Protein AF-G9KZ06-F1 (afdb_monomer_lite)

Sequence (143 aa):
NKKSHEQLSALKGSFCRNQFPGQSEVEHLTKVTGLSTREVRKWFSDRRYHCRNLKGSRAVLPGDPGAIVIDPGPPGPGAPFSPSVAKAPEGPCVPPAATLAAPPSARRQAWHQTPDFTPTKYKERAPEQLRALESSFAQNPLP

Radius of gyration: 28.84 Å; chains: 1; bounding box: 55×60×63 Å

InterPro domains:
  IPR001356 Homeodomain [PF00046] (4-52)
  IPR001356 Homeodomain [PS50071] (1-54)
  IPR001356 Homeodomain [SM00389] (1-58)
  IPR001356 Homeodomain [cd00086] (2-55)
  IPR009057 Homedomain-like superfamily [SSF46689] (2-55)

pLDDT: mean 70.14, std 22.86, range [29.0, 98.0]

Structure (mmCIF, N/CA/C/O backbone):
data_AF-G9KZ06-F1
#
_entry.id   AF-G9KZ06-F1
#
loop_
_atom_site.group_PDB
_atom_site.id
_atom_site.type_symbol
_atom_site.label_atom_id
_atom_site.label_alt_id
_atom_site.label_comp_id
_atom_site.label_asym_id
_atom_site.label_entity_id
_atom_site.label_seq_id
_atom_site.pdbx_PDB_ins_code
_atom_site.Cartn_x
_atom_site.Cartn_y
_atom_site.Cartn_z
_atom_site.occupancy
_atom_site.B_iso_or_equiv
_atom_site.auth_seq_id
_atom_site.auth_comp_id
_atom_site.auth_asym_id
_atom_site.auth_atom_id
_atom_site.pdbx_PDB_model_num
ATOM 1 N N . ASN A 1 1 ? 5.635 -16.502 10.473 1.00 54.91 1 ASN A N 1
ATOM 2 C CA . ASN A 1 1 ? 4.534 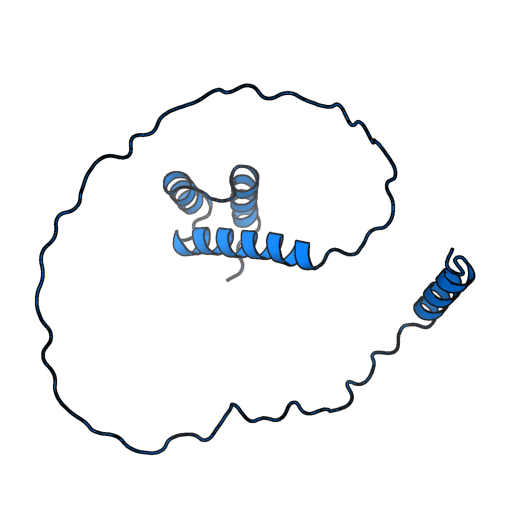-15.518 10.371 1.00 54.91 1 ASN A CA 1
ATOM 3 C C . ASN A 1 1 ? 3.738 -15.727 9.092 1.00 54.91 1 ASN A C 1
ATOM 5 O O . ASN A 1 1 ? 4.118 -15.211 8.047 1.00 54.91 1 ASN A O 1
ATOM 9 N N . LYS A 1 2 ? 2.665 -16.522 9.157 1.00 79.75 2 LYS A N 1
ATOM 10 C CA . LYS A 1 2 ? 1.689 -16.681 8.069 1.00 79.75 2 LYS A CA 1
ATOM 11 C C . LYS A 1 2 ? 0.444 -15.889 8.485 1.00 79.75 2 LYS A C 1
ATOM 13 O O . LYS A 1 2 ? -0.077 -16.151 9.559 1.00 79.75 2 LYS A O 1
ATOM 18 N N . LYS A 1 3 ? 0.031 -14.893 7.698 1.00 87.81 3 LYS A N 1
ATOM 19 C CA . LYS A 1 3 ? -1.218 -14.149 7.949 1.00 87.81 3 LYS A CA 1
ATOM 20 C C . LYS A 1 3 ? -2.413 -15.019 7.536 1.00 87.81 3 LYS A C 1
ATOM 22 O O . LYS A 1 3 ? -2.300 -15.731 6.537 1.00 87.81 3 LYS A O 1
ATOM 27 N N . SER A 1 4 ? -3.524 -14.949 8.270 1.00 93.50 4 SER A N 1
ATOM 28 C CA . SER A 1 4 ? -4.777 -15.633 7.917 1.00 93.50 4 SER A CA 1
ATOM 29 C C . SER A 1 4 ? -5.365 -15.079 6.611 1.00 93.50 4 SER A C 1
ATOM 31 O O . SER A 1 4 ? -5.077 -13.946 6.210 1.00 93.50 4 SER A O 1
ATOM 33 N N . HIS A 1 5 ? -6.207 -15.872 5.947 1.00 92.81 5 HIS A N 1
ATOM 34 C CA . HIS A 1 5 ? -6.898 -15.468 4.725 1.00 92.81 5 HIS A CA 1
ATOM 35 C C . HIS A 1 5 ? -7.755 -14.211 4.937 1.00 92.81 5 HIS A C 1
ATOM 37 O O . HIS A 1 5 ? -7.707 -13.289 4.126 1.00 92.81 5 HIS A O 1
ATOM 43 N N . GLU A 1 6 ? -8.464 -14.131 6.062 1.00 93.88 6 GLU A N 1
ATOM 44 C CA . GLU A 1 6 ? -9.327 -12.994 6.405 1.00 93.88 6 GLU A CA 1
ATOM 45 C C . GLU A 1 6 ? -8.522 -11.699 6.573 1.00 93.88 6 GLU A C 1
ATOM 47 O O . GLU A 1 6 ? -8.855 -10.667 5.988 1.00 93.88 6 GLU A O 1
ATOM 52 N N . GLN A 1 7 ? -7.382 -11.778 7.267 1.00 95.81 7 GLN A N 1
ATOM 53 C CA . GLN A 1 7 ? -6.453 -10.654 7.421 1.00 95.81 7 GLN A CA 1
ATOM 54 C C . GLN A 1 7 ? -5.935 -10.173 6.059 1.00 95.81 7 GLN A C 1
ATOM 56 O O . GLN A 1 7 ? -5.861 -8.973 5.795 1.00 95.81 7 GLN A O 1
ATOM 61 N N . LEU A 1 8 ? -5.582 -11.109 5.171 1.00 96.38 8 LEU A N 1
ATOM 62 C CA . LEU A 1 8 ? -5.137 -10.782 3.818 1.00 96.38 8 LEU A CA 1
ATOM 63 C C . LEU A 1 8 ? -6.254 -10.165 2.977 1.00 96.38 8 LEU A C 1
ATOM 65 O O . LEU A 1 8 ? -5.962 -9.285 2.169 1.00 96.38 8 LEU A O 1
ATOM 69 N N . SER A 1 9 ? -7.501 -10.603 3.152 1.00 96.94 9 SER A N 1
ATOM 70 C CA . SER A 1 9 ? -8.658 -10.044 2.452 1.00 96.94 9 SER A CA 1
ATOM 71 C C . SER A 1 9 ? -8.861 -8.571 2.810 1.00 96.94 9 SER A C 1
ATOM 73 O O . SER A 1 9 ? -8.870 -7.725 1.914 1.00 96.94 9 SER A O 1
ATOM 75 N N . ALA A 1 10 ? -8.878 -8.239 4.106 1.00 96.69 10 ALA A N 1
ATOM 76 C CA . ALA A 1 10 ? -8.997 -6.856 4.578 1.00 96.69 10 ALA A CA 1
ATOM 77 C C . ALA A 1 10 ? -7.856 -5.960 4.054 1.00 96.69 10 ALA A C 1
ATOM 79 O O . AL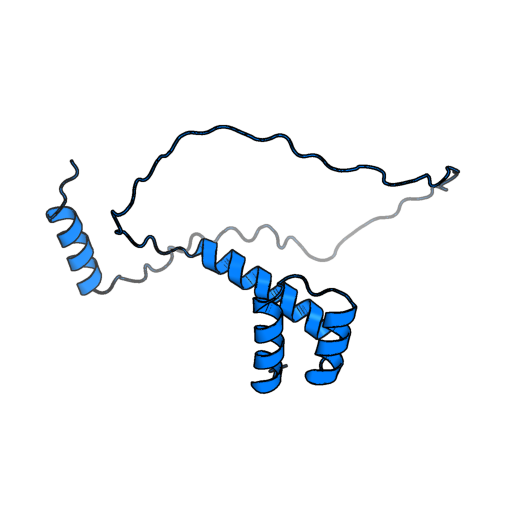A A 1 10 ? -8.097 -4.881 3.504 1.00 96.69 10 ALA A O 1
ATOM 80 N N . LEU A 1 11 ? -6.607 -6.437 4.137 1.00 97.38 11 LEU A N 1
ATOM 81 C CA . LEU A 1 11 ? -5.437 -5.717 3.619 1.00 97.38 11 LEU A CA 1
ATOM 82 C C . LEU A 1 11 ? -5.504 -5.515 2.096 1.00 97.38 11 LEU A C 1
ATOM 84 O O . LEU A 1 11 ? -5.210 -4.428 1.599 1.00 97.38 11 LEU A O 1
ATOM 88 N N . LYS A 1 12 ? -5.910 -6.545 1.339 1.00 96.69 12 LYS A N 1
ATOM 89 C CA . LYS A 1 12 ? -6.096 -6.466 -0.120 1.00 96.69 12 LYS A CA 1
ATOM 90 C C . LYS A 1 12 ? -7.194 -5.477 -0.498 1.00 96.69 12 LYS A C 1
ATOM 92 O O . LYS A 1 12 ? -6.975 -4.694 -1.416 1.00 96.69 12 LYS A O 1
ATOM 97 N N . GLY A 1 13 ? -8.327 -5.498 0.201 1.00 96.94 13 GLY A N 1
ATOM 98 C CA . GLY A 1 13 ? -9.435 -4.573 -0.032 1.00 96.94 13 GLY A CA 1
ATOM 99 C C . GLY A 1 13 ? -9.005 -3.119 0.156 1.00 96.94 13 GLY A C 1
ATOM 100 O O . GLY A 1 13 ? -9.225 -2.292 -0.727 1.00 96.94 13 GLY A O 1
ATOM 101 N N . SER A 1 14 ? -8.299 -2.823 1.250 1.00 97.19 14 SER A N 1
ATOM 102 C CA . SER A 1 14 ? -7.733 -1.489 1.479 1.00 97.19 14 SER A CA 1
ATOM 103 C C . SER A 1 14 ? -6.716 -1.096 0.400 1.00 97.19 14 SER A C 1
ATOM 105 O O . SER A 1 14 ? -6.824 -0.013 -0.169 1.00 97.19 14 SER A O 1
ATOM 107 N N . PHE A 1 15 ? -5.806 -2.003 0.024 1.00 96.81 15 PHE A N 1
ATOM 108 C CA . PHE A 1 15 ? -4.793 -1.752 -1.008 1.00 96.81 15 PHE A CA 1
ATOM 109 C C . PHE A 1 15 ? -5.378 -1.380 -2.376 1.00 96.81 15 PHE A C 1
ATOM 111 O O . PHE A 1 15 ? -4.825 -0.521 -3.061 1.00 96.81 15 PHE A O 1
ATOM 118 N N . CYS A 1 16 ? -6.481 -2.017 -2.781 1.00 94.94 16 CYS A N 1
ATOM 119 C CA . CYS A 1 16 ? -7.160 -1.693 -4.037 1.00 94.94 16 CYS A CA 1
ATOM 120 C C . CYS A 1 16 ? -7.765 -0.283 -4.024 1.00 94.94 16 CYS A C 1
ATOM 122 O O . CYS A 1 16 ? -7.803 0.359 -5.068 1.00 94.94 16 CYS A O 1
ATOM 124 N N . ARG A 1 17 ? -8.212 0.199 -2.856 1.00 95.38 17 ARG A N 1
ATOM 125 C CA . ARG A 1 17 ? -8.725 1.568 -2.690 1.00 95.38 17 ARG A CA 1
ATOM 126 C C . ARG A 1 17 ? -7.590 2.584 -2.649 1.00 95.38 17 ARG A C 1
ATOM 128 O O . 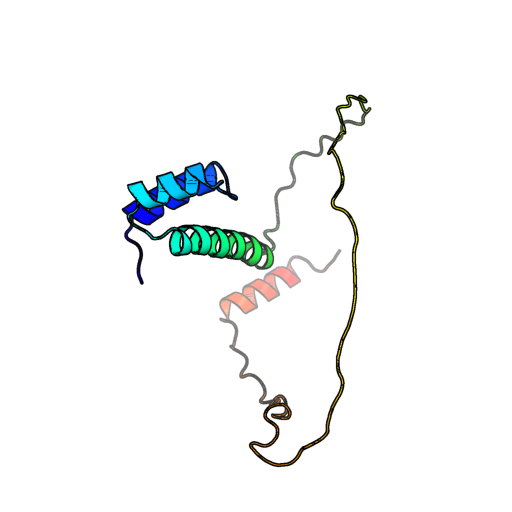ARG A 1 17 ? -7.665 3.617 -3.302 1.00 95.38 17 ARG A O 1
ATOM 135 N N . ASN A 1 18 ? -6.545 2.296 -1.874 1.00 94.31 18 ASN A N 1
ATOM 136 C CA . ASN A 1 18 ? -5.400 3.179 -1.720 1.00 94.31 18 ASN A CA 1
ATOM 137 C C . ASN A 1 18 ? -4.127 2.398 -1.347 1.00 94.31 18 ASN A C 1
ATOM 139 O O . ASN A 1 18 ? -4.059 1.723 -0.319 1.00 94.31 18 ASN A O 1
ATOM 143 N N . GLN A 1 19 ? -3.076 2.530 -2.159 1.00 96.31 19 GLN A N 1
ATOM 144 C CA . GLN A 1 19 ? -1.812 1.800 -1.961 1.00 96.31 19 GLN A CA 1
ATOM 145 C C . GLN A 1 19 ? -0.908 2.419 -0.882 1.00 96.31 19 GLN A C 1
ATOM 147 O O . GLN A 1 19 ? 0.066 1.792 -0.457 1.00 96.31 19 GLN A O 1
ATOM 152 N N . PHE A 1 20 ? -1.213 3.646 -0.454 1.00 96.25 20 PHE A N 1
ATOM 153 C CA . PHE A 1 20 ? -0.467 4.408 0.547 1.00 96.25 20 PHE A CA 1
ATOM 154 C C . PHE A 1 20 ? -1.406 4.785 1.702 1.00 96.25 20 PHE A C 1
ATOM 156 O O . PHE A 1 20 ? -1.839 5.935 1.788 1.00 96.25 20 PHE A O 1
ATOM 163 N N . PRO A 1 21 ? -1.785 3.824 2.564 1.00 95.81 21 PRO A N 1
ATOM 164 C CA . PRO A 1 21 ? -2.739 4.076 3.637 1.00 95.81 21 PRO A CA 1
ATOM 165 C C . PRO A 1 21 ? -2.191 5.135 4.602 1.00 95.81 21 PRO A C 1
ATOM 167 O O . PRO A 1 21 ? -1.040 5.058 5.040 1.00 95.81 21 PRO A O 1
ATOM 170 N N . GLY A 1 22 ? -3.026 6.123 4.929 1.00 96.75 22 GLY A N 1
ATOM 171 C CA . GLY A 1 22 ? -2.728 7.120 5.956 1.00 96.75 22 GLY A CA 1
ATOM 172 C C . GLY A 1 22 ? -2.794 6.533 7.369 1.00 96.75 22 GLY A C 1
ATOM 173 O O . GLY A 1 22 ? -3.134 5.366 7.561 1.00 96.75 22 GLY A O 1
ATOM 174 N N . GLN A 1 23 ? -2.493 7.351 8.378 1.00 97.06 23 GLN A N 1
ATOM 175 C CA . GLN A 1 23 ? -2.441 6.911 9.776 1.00 97.06 23 GLN A CA 1
ATOM 176 C C . GLN A 1 23 ? -3.776 6.323 10.272 1.00 97.06 23 GLN A C 1
ATOM 178 O O . GLN A 1 23 ? -3.781 5.243 10.857 1.00 97.06 23 GLN A O 1
ATOM 183 N N . SER A 1 24 ? -4.898 6.976 9.959 1.00 97.31 24 SER A N 1
ATOM 184 C CA . SER A 1 24 ? -6.245 6.521 10.327 1.00 97.31 24 SER A CA 1
ATOM 185 C C . SER A 1 24 ? -6.598 5.154 9.731 1.00 97.31 24 SER A C 1
ATOM 187 O O . SER A 1 24 ? -7.111 4.283 10.432 1.00 97.31 24 SER A O 1
ATOM 189 N N . GLU A 1 25 ? -6.275 4.929 8.456 1.00 97.81 25 GLU A N 1
ATOM 190 C CA . GLU A 1 25 ? -6.524 3.646 7.789 1.00 97.81 25 GLU A CA 1
ATOM 191 C C . GLU A 1 25 ? -5.621 2.544 8.356 1.00 97.81 25 GLU A C 1
ATOM 193 O O . GLU A 1 25 ? -6.071 1.420 8.565 1.00 97.81 25 GLU A O 1
ATOM 198 N N . VAL A 1 26 ? -4.357 2.850 8.667 1.00 97.75 26 VAL A N 1
ATOM 199 C CA . VAL A 1 26 ? -3.454 1.887 9.318 1.00 97.75 26 VAL A CA 1
ATOM 200 C C . VAL A 1 26 ? -3.978 1.493 10.701 1.00 97.75 26 VAL A C 1
ATOM 202 O O . VAL A 1 26 ? -3.948 0.312 11.051 1.00 97.75 26 VAL A O 1
ATOM 205 N N . GLU A 1 27 ? -4.484 2.442 11.486 1.00 97.88 27 GLU A N 1
ATOM 206 C CA . GLU A 1 27 ? -5.106 2.156 12.782 1.00 97.88 27 GLU A CA 1
ATOM 207 C C . GLU A 1 27 ? -6.3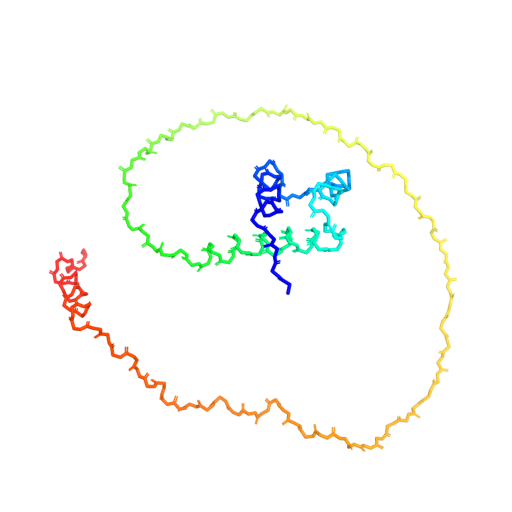74 1.312 12.639 1.00 97.88 27 GLU A C 1
ATOM 209 O O . GLU A 1 27 ? -6.556 0.347 13.385 1.00 97.88 27 GLU A O 1
ATOM 214 N N . HIS A 1 28 ? -7.226 1.620 11.659 1.00 98.00 28 HIS A N 1
ATOM 215 C CA . HIS A 1 28 ? -8.403 0.809 11.362 1.00 98.00 28 HIS A CA 1
ATOM 216 C C . HIS A 1 28 ? -8.009 -0.626 10.981 1.00 98.00 28 HIS A C 1
ATOM 218 O O . HIS A 1 28 ? -8.516 -1.584 11.564 1.00 98.00 28 HIS A O 1
ATOM 224 N N . LEU A 1 29 ? -7.035 -0.785 10.080 1.00 97.69 29 LEU A N 1
ATOM 225 C CA . LEU A 1 29 ? -6.515 -2.085 9.657 1.00 97.69 29 LEU A CA 1
ATOM 226 C C . LEU A 1 29 ? -5.903 -2.882 10.811 1.00 97.69 29 LEU A C 1
ATOM 228 O O . LEU A 1 29 ? -6.095 -4.093 10.887 1.00 97.69 29 LEU A O 1
ATOM 232 N N . THR A 1 30 ? -5.201 -2.216 11.725 1.00 97.81 30 THR A N 1
ATOM 233 C CA . THR A 1 30 ? -4.644 -2.830 12.941 1.00 97.81 30 THR A CA 1
ATOM 234 C C . THR A 1 30 ? -5.767 -3.415 13.805 1.00 97.81 30 THR A C 1
ATOM 236 O O . THR A 1 30 ? -5.672 -4.560 14.240 1.00 97.81 30 THR A O 1
ATOM 239 N N . LYS A 1 31 ? -6.876 -2.679 13.977 1.00 97.44 31 LYS A N 1
ATOM 240 C CA . LYS A 1 31 ? -8.055 -3.132 14.737 1.00 97.44 31 LYS A CA 1
ATOM 241 C C . LYS A 1 31 ? -8.768 -4.315 14.076 1.00 97.44 31 LYS A C 1
ATOM 243 O O . LYS A 1 31 ? -9.060 -5.288 14.758 1.00 97.44 31 LYS A O 1
ATOM 248 N N . VAL A 1 32 ? -9.027 -4.260 12.765 1.00 97.00 32 VAL A N 1
ATOM 249 C CA . VAL A 1 32 ? -9.788 -5.323 12.068 1.00 97.00 32 VAL A CA 1
ATOM 250 C C . VAL A 1 32 ? -8.959 -6.574 11.778 1.00 97.00 32 VAL A C 1
ATOM 252 O O . VAL A 1 32 ? -9.507 -7.667 11.717 1.00 97.00 32 VAL A O 1
ATOM 255 N N . THR A 1 33 ? -7.641 -6.441 11.589 1.00 96.38 33 THR A N 1
ATOM 256 C CA . THR A 1 33 ? -6.769 -7.592 11.299 1.00 96.38 33 THR A CA 1
ATOM 257 C C . THR A 1 33 ? -6.072 -8.153 12.534 1.00 96.38 33 THR A C 1
ATOM 259 O O . THR A 1 33 ? -5.555 -9.265 12.465 1.00 96.38 33 THR A O 1
ATOM 262 N N . GLY A 1 34 ? -6.006 -7.410 13.643 1.00 96.75 34 GLY A N 1
ATOM 263 C CA . GLY A 1 34 ? -5.233 -7.789 14.832 1.00 96.75 34 GLY A CA 1
ATOM 264 C C . GLY A 1 34 ? -3.713 -7.779 14.620 1.00 96.75 34 GLY A C 1
ATOM 265 O O . GLY A 1 34 ? -2.971 -8.322 15.434 1.00 96.75 34 GLY A O 1
ATOM 266 N N . LEU A 1 35 ? -3.233 -7.205 13.513 1.00 96.62 35 LEU A N 1
ATOM 267 C CA . LEU A 1 35 ? -1.809 -7.068 13.213 1.00 96.62 35 LEU A CA 1
ATOM 268 C C . LEU A 1 35 ? -1.257 -5.789 13.825 1.00 96.62 35 LEU A C 1
ATOM 270 O O . LEU A 1 35 ? -1.957 -4.786 13.896 1.00 96.62 35 LEU A O 1
ATOM 274 N N . SER A 1 36 ? 0.029 -5.777 14.172 1.00 97.69 36 SER A N 1
ATOM 275 C CA . SER A 1 36 ? 0.677 -4.541 14.615 1.00 97.69 36 SER A CA 1
ATOM 276 C C . SER A 1 36 ? 0.793 -3.512 13.482 1.00 97.69 36 SER A C 1
ATOM 278 O O . SER A 1 36 ? 0.959 -3.860 12.308 1.00 97.69 36 SER A O 1
ATOM 280 N N . THR A 1 37 ? 0.841 -2.223 13.835 1.00 97.38 37 THR A N 1
ATOM 281 C CA . THR A 1 37 ? 1.094 -1.105 12.902 1.00 97.38 37 THR A CA 1
ATOM 282 C C . THR A 1 37 ? 2.302 -1.367 11.998 1.00 97.38 37 THR A C 1
ATOM 284 O O . THR A 1 37 ? 2.279 -1.078 10.799 1.00 97.38 37 THR A O 1
ATOM 287 N N . ARG A 1 38 ? 3.370 -1.955 12.560 1.00 97.44 38 ARG A N 1
ATOM 288 C CA . ARG A 1 38 ? 4.590 -2.305 11.821 1.00 97.44 38 ARG A CA 1
ATOM 289 C C . ARG A 1 38 ? 4.326 -3.376 10.769 1.00 97.44 38 ARG A C 1
ATOM 291 O O . ARG A 1 38 ? 4.835 -3.269 9.658 1.00 97.44 38 ARG A O 1
ATOM 298 N N . GLU A 1 39 ? 3.538 -4.395 11.092 1.00 97.06 39 GLU A N 1
ATOM 299 C CA . GLU A 1 39 ? 3.202 -5.472 10.159 1.00 97.06 39 GLU A CA 1
ATOM 300 C C . GLU A 1 39 ? 2.279 -5.016 9.037 1.00 97.06 39 GLU A C 1
ATOM 302 O O . GLU A 1 39 ? 2.474 -5.448 7.898 1.00 97.06 39 GLU A O 1
ATOM 307 N N . VAL A 1 40 ? 1.318 -4.139 9.342 1.00 97.38 40 VAL A N 1
ATOM 308 C CA . VAL A 1 40 ? 0.460 -3.506 8.335 1.00 97.38 40 VAL A CA 1
ATOM 309 C C . VAL A 1 40 ? 1.334 -2.690 7.384 1.00 97.38 40 VAL A C 1
ATOM 311 O O . VAL A 1 40 ? 1.381 -2.986 6.191 1.00 97.38 40 VAL A O 1
ATOM 314 N N . ARG A 1 41 ? 2.134 -1.747 7.901 1.00 97.25 41 ARG A N 1
ATOM 315 C CA . ARG A 1 41 ? 3.042 -0.926 7.076 1.00 97.25 41 ARG A CA 1
ATOM 316 C C . ARG A 1 41 ? 4.018 -1.772 6.254 1.00 97.25 41 ARG A C 1
ATOM 318 O O . ARG A 1 41 ? 4.187 -1.518 5.061 1.00 97.25 41 ARG A O 1
ATOM 325 N N . LYS A 1 42 ? 4.614 -2.808 6.857 1.00 97.12 42 LYS A N 1
ATOM 326 C CA . LYS A 1 42 ? 5.484 -3.762 6.154 1.00 97.12 42 LYS A CA 1
ATOM 327 C C . LYS A 1 42 ? 4.744 -4.439 5.003 1.00 97.12 42 LYS A C 1
ATOM 329 O O . LYS A 1 42 ? 5.276 -4.491 3.902 1.00 97.12 42 LYS A O 1
ATOM 334 N N . TRP A 1 43 ? 3.521 -4.917 5.231 1.00 97.19 43 TRP A N 1
ATOM 335 C CA . TRP A 1 43 ? 2.735 -5.589 4.197 1.00 97.19 43 TRP A CA 1
ATOM 336 C C . TRP A 1 43 ? 2.454 -4.672 2.997 1.00 97.19 43 TRP A C 1
ATOM 338 O O . TRP A 1 43 ? 2.616 -5.108 1.859 1.00 97.19 43 TRP A O 1
ATOM 348 N N . PHE A 1 44 ? 2.118 -3.396 3.222 1.00 97.50 44 PHE A N 1
ATOM 349 C CA . PHE A 1 44 ? 1.925 -2.428 2.130 1.00 97.50 44 PHE A CA 1
ATOM 350 C C . PHE A 1 44 ? 3.221 -2.149 1.358 1.00 97.50 44 PHE A C 1
ATOM 352 O O . PHE A 1 44 ? 3.197 -2.006 0.134 1.00 97.50 44 PHE A O 1
ATOM 359 N N . SER A 1 45 ? 4.367 -2.093 2.039 1.00 97.00 45 SER A N 1
ATOM 360 C CA . SER A 1 45 ? 5.675 -1.973 1.381 1.00 97.00 45 SER A CA 1
ATOM 361 C C . SER A 1 45 ? 6.021 -3.211 0.553 1.00 97.00 45 SER A C 1
ATOM 363 O O . SER A 1 45 ? 6.321 -3.076 -0.632 1.00 97.00 45 SER A O 1
ATOM 365 N N . ASP A 1 46 ? 5.882 -4.408 1.126 1.00 95.88 46 ASP A N 1
ATOM 366 C CA . ASP A 1 46 ? 6.114 -5.679 0.429 1.00 95.88 46 ASP A CA 1
ATOM 367 C C . ASP A 1 46 ? 5.199 -5.813 -0.803 1.00 95.88 46 ASP A C 1
ATOM 369 O O . ASP A 1 46 ? 5.618 -6.299 -1.857 1.00 95.88 46 ASP A O 1
ATOM 373 N N . ARG A 1 47 ? 3.943 -5.356 -0.693 1.00 95.19 47 ARG A N 1
ATOM 374 C CA . ARG A 1 47 ? 2.959 -5.430 -1.778 1.00 95.19 47 ARG A CA 1
ATOM 375 C C . ARG A 1 47 ? 3.275 -4.476 -2.932 1.00 95.19 47 ARG A C 1
ATOM 377 O O . ARG A 1 47 ? 3.158 -4.883 -4.089 1.00 95.19 47 ARG A O 1
ATOM 384 N N . ARG A 1 48 ? 3.700 -3.243 -2.634 1.00 95.69 48 ARG A N 1
ATOM 385 C CA . ARG A 1 48 ? 4.178 -2.278 -3.646 1.00 95.69 48 ARG A CA 1
ATOM 386 C C . ARG A 1 48 ? 5.466 -2.754 -4.315 1.00 95.69 48 ARG A C 1
ATOM 388 O O . ARG A 1 48 ? 5.625 -2.584 -5.520 1.00 95.69 48 ARG A O 1
ATOM 395 N N . TYR A 1 49 ? 6.357 -3.388 -3.552 1.00 95.31 49 TYR A N 1
ATOM 396 C CA . TYR A 1 49 ? 7.546 -4.024 -4.110 1.00 95.31 49 TYR A CA 1
ATOM 397 C C . TYR A 1 49 ? 7.150 -5.122 -5.104 1.00 95.31 49 TYR A C 1
ATOM 399 O O . TYR A 1 49 ? 7.513 -5.056 -6.272 1.00 95.31 49 TYR A O 1
ATOM 407 N N . HIS A 1 50 ? 6.281 -6.055 -4.701 1.00 91.75 50 HIS A N 1
ATOM 408 C CA . HIS A 1 50 ? 5.791 -7.105 -5.598 1.00 91.75 50 HIS A CA 1
ATOM 409 C C . HIS A 1 50 ? 5.228 -6.548 -6.912 1.00 91.75 50 HIS A C 1
ATOM 411 O O . HIS A 1 50 ? 5.637 -7.003 -7.977 1.00 91.75 50 HIS A O 1
ATOM 417 N N . CYS A 1 51 ? 4.340 -5.546 -6.879 1.00 85.88 51 CYS A N 1
ATOM 418 C CA . CYS A 1 51 ? 3.750 -5.032 -8.120 1.00 85.88 51 CYS A CA 1
ATOM 419 C C . CYS A 1 51 ? 4.783 -4.365 -9.047 1.00 85.88 51 CYS A C 1
ATOM 421 O O . CYS A 1 51 ? 4.657 -4.460 -10.270 1.00 85.88 51 CYS A O 1
ATOM 423 N N . ARG A 1 52 ? 5.836 -3.750 -8.490 1.00 86.06 52 ARG A N 1
ATOM 424 C CA . ARG A 1 52 ? 6.936 -3.171 -9.270 1.00 86.06 52 ARG A CA 1
ATOM 425 C C . ARG A 1 52 ? 7.821 -4.254 -9.886 1.00 86.06 52 ARG A C 1
ATOM 427 O O . ARG A 1 52 ? 8.166 -4.161 -11.061 1.00 86.06 52 ARG A O 1
ATOM 434 N N . ASN A 1 53 ? 8.136 -5.300 -9.129 1.00 78.88 53 ASN A N 1
ATOM 435 C CA . ASN A 1 53 ? 9.006 -6.391 -9.570 1.00 78.88 53 ASN A CA 1
ATOM 436 C C . ASN A 1 53 ? 8.318 -7.354 -10.552 1.00 78.88 53 ASN A C 1
ATOM 438 O O . ASN A 1 53 ? 8.971 -7.874 -11.455 1.00 78.88 53 ASN A O 1
ATOM 442 N N . LEU A 1 54 ? 6.993 -7.506 -10.471 1.00 68.19 54 LEU A N 1
ATOM 443 C CA . LEU A 1 54 ? 6.195 -8.193 -11.494 1.00 68.19 54 LEU A CA 1
ATOM 444 C C . LEU A 1 54 ? 6.240 -7.456 -12.847 1.00 68.19 54 LEU A C 1
ATOM 446 O O . LEU A 1 54 ? 6.269 -8.101 -13.892 1.00 68.19 54 LEU A O 1
ATOM 450 N N . LYS A 1 55 ? 6.330 -6.115 -12.860 1.00 57.81 55 LYS A N 1
ATOM 451 C CA . LYS A 1 55 ? 6.454 -5.327 -14.103 1.00 57.81 55 LYS A CA 1
ATOM 452 C C . LYS A 1 55 ? 7.825 -5.468 -14.780 1.00 57.81 55 LYS A C 1
ATOM 454 O O . LYS A 1 55 ? 7.903 -5.294 -15.992 1.00 57.81 55 LYS A O 1
ATOM 459 N N . GLY A 1 56 ? 8.871 -5.829 -14.031 1.00 53.72 56 GLY A N 1
ATOM 460 C CA . GLY A 1 56 ? 10.176 -6.233 -14.578 1.00 53.72 56 GLY A CA 1
ATOM 461 C C . GLY A 1 56 ? 10.182 -7.648 -15.168 1.00 53.72 56 GLY A C 1
ATOM 462 O O . GLY A 1 56 ? 11.114 -8.017 -15.868 1.00 53.72 56 GLY A O 1
ATOM 463 N N . SER A 1 57 ? 9.115 -8.417 -14.927 1.00 52.62 57 SER A N 1
ATOM 464 C CA . SER A 1 57 ? 8.870 -9.737 -15.515 1.00 52.62 57 SER A CA 1
ATOM 465 C C . SER A 1 57 ? 7.754 -9.676 -16.561 1.00 52.62 57 SER A C 1
ATOM 467 O O . SER A 1 57 ? 6.979 -10.625 -16.692 1.00 52.62 57 SER A O 1
ATOM 469 N N . ARG A 1 58 ? 7.625 -8.560 -17.305 1.00 51.41 58 ARG A N 1
ATOM 470 C CA . ARG A 1 58 ? 6.821 -8.576 -18.534 1.00 51.41 58 ARG A CA 1
ATOM 471 C C . ARG A 1 58 ? 7.471 -9.562 -19.497 1.00 51.41 58 ARG A C 1
ATOM 473 O O . ARG A 1 58 ? 8.373 -9.215 -20.251 1.00 51.41 58 ARG A O 1
ATOM 480 N N . ALA A 1 59 ? 6.932 -10.775 -19.484 1.00 47.69 59 ALA A N 1
ATOM 481 C CA . ALA A 1 59 ? 6.603 -11.478 -20.702 1.00 47.69 59 ALA A CA 1
ATOM 482 C C . ALA A 1 59 ? 6.159 -10.442 -21.742 1.00 47.69 59 ALA A C 1
ATOM 484 O O . ALA A 1 59 ? 5.199 -9.688 -21.533 1.00 47.69 59 ALA A O 1
ATOM 485 N N . VAL A 1 60 ? 6.927 -10.358 -22.821 1.00 46.66 60 VAL A N 1
ATOM 486 C CA . VAL A 1 60 ? 6.459 -9.767 -24.061 1.00 46.66 60 VAL A CA 1
ATOM 487 C C . VAL A 1 60 ? 5.263 -10.637 -24.466 1.00 46.66 60 VAL A C 1
ATOM 489 O O . VAL A 1 60 ? 5.410 -11.819 -24.760 1.00 46.66 60 VAL A O 1
ATOM 492 N N . LEU A 1 61 ? 4.052 -10.110 -24.319 1.00 54.50 61 LEU A N 1
ATOM 493 C CA . LEU A 1 61 ? 2.906 -10.655 -25.031 1.00 54.50 61 LEU A CA 1
ATOM 494 C C . LEU A 1 61 ? 2.846 -9.871 -26.342 1.00 54.50 61 LEU A C 1
ATOM 496 O O . LEU A 1 61 ? 2.702 -8.645 -26.281 1.00 54.50 61 LEU A O 1
ATOM 500 N N . PRO A 1 62 ? 3.040 -10.524 -27.498 1.00 48.34 62 PRO A N 1
ATOM 501 C CA . PRO A 1 62 ? 2.776 -9.915 -28.785 1.00 48.34 62 PRO A CA 1
ATOM 502 C C . PRO A 1 62 ? 1.266 -9.938 -29.039 1.00 48.34 62 PRO A C 1
ATOM 504 O O . PRO A 1 62 ? 0.612 -10.953 -28.818 1.00 48.34 62 PRO A O 1
ATOM 507 N N . GLY A 1 63 ? 0.741 -8.825 -29.542 1.00 42.34 63 GLY A N 1
ATOM 508 C CA . GLY A 1 63 ? -0.555 -8.799 -30.213 1.00 42.34 63 GLY A CA 1
ATOM 509 C C . GLY A 1 63 ? -1.704 -8.229 -29.392 1.00 42.34 63 GLY A C 1
ATOM 510 O O . GLY A 1 63 ? -2.408 -8.959 -28.706 1.00 42.34 63 GLY A O 1
ATOM 511 N N . ASP A 1 64 ? -1.937 -6.931 -29.567 1.00 35.50 64 ASP A N 1
ATOM 512 C CA . ASP A 1 64 ? -3.281 -6.434 -29.871 1.00 35.50 64 ASP A CA 1
ATOM 513 C C . ASP A 1 64 ? -3.153 -5.182 -30.767 1.00 35.50 64 ASP A C 1
ATOM 515 O O . ASP A 1 64 ? -2.656 -4.149 -30.306 1.00 35.50 64 ASP A O 1
ATOM 519 N N . PRO A 1 65 ? -3.484 -5.273 -32.069 1.00 55.16 65 PRO A N 1
ATOM 520 C CA . PRO A 1 65 ? -3.591 -4.129 -32.959 1.00 55.16 65 PRO A CA 1
ATOM 521 C C . PRO A 1 65 ? -5.022 -3.584 -32.896 1.00 55.16 65 PRO A C 1
ATOM 523 O O . PRO A 1 65 ? -5.905 -4.038 -33.619 1.00 55.16 65 PRO A O 1
ATOM 526 N N . GLY A 1 66 ? -5.264 -2.586 -32.052 1.00 42.38 66 GLY A N 1
ATOM 527 C CA . GLY A 1 66 ? -6.589 -1.980 -31.985 1.00 42.38 66 GLY A CA 1
ATOM 528 C C . GLY A 1 66 ? -6.595 -0.636 -31.281 1.00 42.38 66 GLY A C 1
ATOM 529 O O . GLY A 1 66 ? -6.260 -0.544 -30.110 1.00 42.38 66 GLY A O 1
ATOM 530 N N . ALA A 1 67 ? -7.047 0.387 -32.005 1.00 43.06 67 ALA A N 1
ATOM 531 C CA . ALA A 1 67 ? -7.338 1.742 -31.537 1.00 43.06 67 ALA A CA 1
ATOM 532 C C . ALA A 1 67 ? -6.141 2.702 -31.420 1.00 43.06 67 ALA A C 1
ATOM 534 O O . ALA A 1 67 ? -5.825 3.254 -30.369 1.00 43.06 67 ALA A O 1
ATOM 535 N N . ILE A 1 68 ? -5.569 3.027 -32.579 1.00 54.34 68 ILE A N 1
ATOM 536 C CA . ILE A 1 68 ? -5.228 4.422 -32.866 1.00 54.34 68 ILE A CA 1
ATOM 537 C C . ILE A 1 68 ? -6.518 5.259 -32.858 1.00 54.34 68 ILE A C 1
ATOM 539 O O . ILE A 1 68 ? -7.311 5.201 -33.791 1.00 54.34 68 ILE A O 1
ATOM 543 N N . VAL A 1 69 ? -6.734 6.047 -31.810 1.00 49.72 69 VAL A N 1
ATOM 544 C CA . VAL A 1 69 ? -7.497 7.295 -31.931 1.00 49.72 69 VAL A CA 1
ATOM 545 C C . VAL A 1 69 ? -6.599 8.384 -31.371 1.00 49.72 69 VAL A C 1
ATOM 547 O O . VAL A 1 69 ? -6.500 8.591 -30.165 1.00 49.72 69 VAL A O 1
ATOM 550 N N . ILE A 1 70 ? -5.855 8.999 -32.285 1.00 50.53 70 ILE A N 1
ATOM 551 C CA . ILE A 1 70 ? -5.147 10.251 -32.059 1.00 50.53 70 ILE A CA 1
ATOM 552 C C . ILE A 1 70 ? -6.171 11.352 -32.328 1.00 50.53 70 ILE A C 1
ATOM 554 O O . ILE A 1 70 ? -6.606 11.498 -33.467 1.00 50.53 70 ILE A O 1
ATOM 558 N N . ASP A 1 71 ? -6.537 12.111 -31.299 1.00 42.12 71 ASP A N 1
ATOM 559 C CA . ASP A 1 71 ? -7.188 13.414 -31.446 1.00 42.12 71 ASP A CA 1
ATOM 560 C C . ASP A 1 71 ? -6.279 14.500 -30.822 1.00 42.12 71 ASP A C 1
ATOM 562 O O . ASP A 1 71 ? -5.843 14.333 -29.675 1.00 42.12 71 ASP A O 1
ATOM 566 N N . PRO A 1 72 ? -5.892 15.557 -31.567 1.00 49.62 72 PRO A N 1
ATOM 567 C CA . PRO A 1 72 ? -4.910 16.543 -31.121 1.00 49.62 72 PRO A CA 1
ATOM 568 C C . PRO A 1 72 ? -5.524 17.822 -30.495 1.00 49.62 72 PRO A C 1
ATOM 570 O O . PRO A 1 72 ? -5.960 18.707 -31.219 1.00 49.62 72 PRO A O 1
ATOM 573 N N . GLY A 1 73 ? -5.377 17.986 -29.167 1.00 37.69 73 GLY A N 1
ATOM 574 C CA . GLY A 1 73 ? -5.253 19.272 -28.420 1.00 37.69 73 GLY A CA 1
ATOM 575 C C . GLY A 1 73 ? -6.485 20.207 -28.310 1.00 37.69 73 GLY A C 1
ATOM 576 O O . GLY A 1 73 ? -7.467 19.977 -29.003 1.00 37.69 73 GLY A O 1
ATOM 577 N N . PRO A 1 74 ? -6.466 21.299 -27.487 1.00 53.53 74 PRO A N 1
ATOM 578 C CA . PRO A 1 74 ? -5.338 21.943 -26.784 1.00 53.53 74 PRO A CA 1
ATOM 579 C C . PRO A 1 74 ? -5.600 22.219 -25.256 1.00 53.53 74 PRO A C 1
ATOM 581 O O . PRO A 1 74 ? -6.615 21.782 -24.713 1.00 53.53 74 PRO A O 1
ATOM 584 N N . PRO A 1 75 ? -4.681 22.887 -24.512 1.00 49.81 75 PRO A N 1
ATOM 585 C CA . PRO A 1 75 ? -4.606 22.866 -23.047 1.00 49.81 75 PRO A CA 1
ATOM 586 C C . PRO A 1 75 ? -5.394 24.005 -22.375 1.00 49.81 75 PRO A C 1
ATOM 588 O O . PRO A 1 75 ? -5.318 25.159 -22.789 1.00 49.81 75 PRO A O 1
ATOM 591 N N . GLY A 1 76 ? -6.097 23.698 -21.283 1.00 39.41 76 GLY A N 1
ATOM 592 C CA . GLY A 1 76 ? -6.712 24.697 -20.402 1.00 39.41 76 GLY A CA 1
ATOM 593 C C . GLY A 1 76 ? -5.830 24.995 -19.179 1.00 39.41 76 GLY A C 1
ATOM 594 O O . GLY A 1 76 ? -5.448 24.049 -18.485 1.00 39.41 76 GLY A O 1
ATOM 595 N N . PRO A 1 77 ? -5.503 26.267 -18.872 1.00 51.75 77 PRO A N 1
ATOM 596 C CA . PRO A 1 77 ? -4.768 26.639 -17.672 1.00 51.75 77 PRO A CA 1
ATOM 597 C C . PRO A 1 77 ? -5.757 26.850 -16.520 1.00 51.75 77 PRO A C 1
ATOM 599 O O . PRO A 1 77 ? -6.500 27.827 -16.482 1.00 51.75 77 PRO A O 1
ATOM 602 N N . GLY A 1 78 ? -5.773 25.924 -15.569 1.00 37.88 78 GLY A N 1
ATOM 603 C CA . GLY A 1 78 ? -6.523 26.052 -14.325 1.00 37.88 78 GLY A CA 1
ATOM 604 C C . GLY A 1 78 ? -5.576 25.825 -13.163 1.00 37.88 78 GLY A C 1
ATOM 605 O O . GLY A 1 78 ? -5.206 24.690 -12.884 1.00 37.88 78 GLY A O 1
ATOM 606 N N . ALA A 1 79 ? -5.151 26.917 -12.529 1.00 47.25 79 ALA A N 1
ATOM 607 C CA . ALA A 1 79 ? -4.421 26.926 -11.264 1.00 47.25 79 ALA A CA 1
ATOM 608 C C . ALA A 1 79 ? -5.129 26.030 -10.217 1.00 47.25 79 ALA A C 1
ATOM 610 O O . ALA A 1 79 ? -6.327 25.768 -10.371 1.00 47.25 79 ALA A O 1
ATOM 611 N N . PRO A 1 80 ? -4.476 25.626 -9.104 1.00 46.53 80 PRO A N 1
ATOM 612 C CA . PRO A 1 80 ? -4.411 26.600 -8.012 1.00 46.53 80 PRO A CA 1
ATOM 613 C C . PRO A 1 80 ? -3.300 26.423 -6.946 1.00 46.53 80 PRO A C 1
ATOM 615 O O . PRO A 1 80 ? -2.740 25.356 -6.732 1.00 46.53 80 PRO A O 1
ATOM 618 N N . PHE A 1 81 ? -3.063 27.542 -6.257 1.00 37.97 81 PHE A N 1
ATOM 619 C CA . PHE A 1 81 ? -2.551 27.721 -4.893 1.00 37.97 81 PHE A CA 1
ATOM 620 C C . PHE A 1 81 ? -1.204 27.066 -4.490 1.00 37.97 81 PHE A C 1
ATOM 622 O O . PHE A 1 81 ? -1.085 25.887 -4.186 1.00 37.97 81 PHE A O 1
ATOM 629 N N . SER A 1 82 ? -0.193 27.920 -4.315 1.00 48.34 82 SER A N 1
ATOM 630 C CA . SER A 1 82 ? 0.730 27.839 -3.170 1.00 48.34 82 SER A CA 1
ATOM 631 C C . SER A 1 82 ? 0.157 28.752 -2.077 1.00 48.34 82 SER A C 1
ATOM 633 O O . SER A 1 82 ? -0.366 29.813 -2.427 1.00 48.34 82 SER A O 1
ATOM 635 N N . PRO A 1 83 ? 0.213 28.387 -0.781 1.00 43.78 83 PRO A N 1
ATOM 636 C CA . PRO A 1 83 ? 1.390 28.766 0.009 1.00 43.78 83 PRO A CA 1
ATOM 637 C C . PRO A 1 83 ? 1.701 27.782 1.157 1.00 43.78 83 PRO A C 1
ATOM 639 O O . PRO A 1 83 ? 0.906 27.628 2.081 1.00 43.78 83 PRO A O 1
ATOM 642 N N . SER A 1 84 ? 2.890 27.166 1.170 1.00 37.41 84 SER A N 1
ATOM 643 C CA . SER A 1 84 ? 3.394 26.560 2.411 1.00 37.41 84 SER A CA 1
ATOM 644 C C . SER A 1 84 ? 4.244 27.572 3.165 1.00 37.41 84 SER A C 1
ATOM 646 O O . SER A 1 84 ? 5.291 28.024 2.707 1.00 37.41 84 SER A O 1
ATOM 648 N N . VAL A 1 85 ? 3.703 27.913 4.323 1.00 42.59 85 VAL A N 1
ATOM 649 C CA . VAL A 1 85 ? 4.143 28.850 5.344 1.00 42.59 85 VAL A CA 1
ATOM 650 C C . VAL A 1 85 ? 5.498 28.490 5.978 1.00 42.59 85 VAL A C 1
ATOM 652 O O . VAL A 1 85 ? 5.844 27.321 6.120 1.00 42.59 85 VAL A O 1
ATOM 655 N N . ALA A 1 86 ? 6.220 29.559 6.330 1.00 38.75 86 ALA A N 1
ATOM 656 C CA . ALA A 1 86 ? 7.214 29.785 7.389 1.00 38.75 86 ALA A CA 1
ATOM 657 C C . ALA A 1 86 ? 7.969 28.582 8.011 1.00 38.75 86 ALA A C 1
ATOM 659 O O . ALA A 1 86 ? 7.381 27.661 8.561 1.00 38.75 86 ALA A O 1
ATOM 660 N N . LYS A 1 87 ? 9.307 28.550 7.917 1.00 32.62 87 LYS A N 1
ATOM 661 C CA . LYS A 1 87 ? 10.318 29.230 8.777 1.00 32.62 87 LYS A CA 1
ATOM 662 C C . LYS A 1 87 ? 10.639 28.431 10.052 1.00 32.62 87 LYS A C 1
ATOM 664 O O . LYS A 1 87 ? 9.913 28.491 11.033 1.00 32.62 87 LYS A O 1
ATOM 669 N N . ALA A 1 88 ? 11.795 27.767 10.050 1.00 37.00 88 ALA A N 1
ATOM 670 C CA . ALA A 1 88 ? 12.510 27.343 11.256 1.00 37.00 88 ALA A CA 1
ATOM 671 C C . ALA A 1 88 ? 13.840 28.129 11.332 1.00 37.00 88 ALA A C 1
ATOM 673 O O . ALA A 1 88 ? 14.532 28.208 10.314 1.00 37.00 88 ALA A O 1
ATOM 674 N N . PRO A 1 89 ? 14.180 28.776 12.465 1.00 46.28 89 PRO A N 1
ATOM 675 C CA . PRO A 1 89 ? 15.393 29.578 12.604 1.00 46.28 89 PRO A CA 1
ATOM 676 C C . PRO A 1 89 ? 16.600 28.771 13.121 1.00 46.28 89 PRO A C 1
ATOM 678 O O . PRO A 1 89 ? 16.532 28.104 14.144 1.00 46.28 89 PRO A O 1
ATOM 681 N N . GLU A 1 90 ? 17.676 28.846 12.341 1.00 33.34 90 GLU A N 1
ATOM 682 C CA . GLU A 1 90 ? 19.084 29.146 12.667 1.00 33.34 90 GLU A CA 1
ATOM 683 C C . GLU A 1 90 ? 19.597 29.019 14.121 1.00 33.34 90 GLU A C 1
ATOM 685 O O . GLU A 1 90 ? 19.093 29.678 15.027 1.00 33.34 90 GLU A O 1
ATOM 690 N N . GLY A 1 91 ? 20.735 28.324 14.290 1.00 36.16 91 GLY A N 1
ATOM 691 C CA . GLY A 1 91 ? 21.747 28.665 15.308 1.00 36.16 91 GLY A CA 1
ATOM 692 C C . GLY A 1 91 ? 22.695 27.520 15.750 1.00 36.16 91 GLY A C 1
ATOM 693 O O . GLY A 1 91 ? 22.228 26.393 15.839 1.00 36.16 91 GLY A O 1
ATOM 694 N N . PRO A 1 92 ? 24.005 27.764 16.011 1.00 42.62 92 PRO A N 1
ATOM 695 C CA . PRO A 1 92 ? 25.125 26.857 15.662 1.00 42.62 92 PRO A CA 1
ATOM 696 C C . PRO A 1 92 ? 26.082 26.438 16.825 1.00 42.62 92 PRO A C 1
ATOM 698 O O . PRO A 1 92 ? 25.855 26.813 17.972 1.00 42.62 92 PRO A O 1
ATOM 701 N N . CYS A 1 93 ? 27.217 25.782 16.465 1.00 29.00 93 CYS A N 1
ATOM 702 C CA . CYS A 1 93 ? 28.485 25.539 17.227 1.00 29.00 93 CYS A CA 1
ATOM 703 C C . CYS A 1 93 ? 28.513 24.223 18.061 1.00 29.00 93 CYS A C 1
ATOM 705 O O . CYS A 1 93 ? 27.551 23.956 18.761 1.00 29.00 93 CYS A O 1
ATOM 707 N N . VAL A 1 94 ? 29.513 23.321 18.126 1.00 45.00 94 VAL A N 1
ATOM 708 C CA . VAL A 1 94 ? 30.947 23.190 17.746 1.00 45.00 94 VAL A CA 1
ATOM 709 C C . VAL A 1 94 ? 31.364 21.700 17.924 1.00 45.00 94 VAL A C 1
ATOM 711 O O . VAL A 1 94 ? 30.739 21.017 18.736 1.00 45.00 94 VAL A O 1
ATOM 714 N N . PRO A 1 95 ? 32.430 21.181 17.270 1.00 51.12 95 PRO A N 1
ATOM 715 C CA . PRO A 1 95 ? 33.010 19.859 17.558 1.00 51.12 95 PRO A CA 1
ATOM 716 C C . PRO A 1 95 ? 34.270 19.926 18.453 1.00 51.12 95 PRO A C 1
ATOM 718 O O . PRO A 1 95 ? 35.032 20.888 18.353 1.00 51.12 95 PRO A O 1
ATOM 721 N N . PRO A 1 96 ? 34.584 18.869 19.229 1.00 45.56 96 PRO A N 1
ATOM 722 C CA . PRO A 1 96 ? 35.950 18.614 19.679 1.00 45.56 96 PRO A CA 1
ATOM 723 C C . PRO A 1 96 ? 36.586 17.397 18.984 1.00 45.56 96 PRO A C 1
ATOM 725 O O . PRO A 1 96 ? 35.964 16.355 18.784 1.00 45.56 96 PRO A O 1
ATOM 728 N N . ALA A 1 97 ? 37.860 17.569 18.631 1.00 35.78 97 ALA A N 1
ATOM 729 C CA . ALA A 1 97 ? 38.763 16.585 18.045 1.00 35.78 97 ALA A CA 1
ATOM 730 C C . ALA A 1 97 ? 39.588 15.848 19.119 1.00 35.78 97 ALA A C 1
ATOM 732 O O . ALA A 1 97 ? 39.953 16.467 20.114 1.00 35.78 97 ALA A O 1
ATOM 733 N N . ALA A 1 98 ? 39.905 14.568 18.864 1.00 38.19 98 ALA A N 1
ATOM 734 C CA . ALA A 1 98 ? 41.033 13.738 19.353 1.00 38.19 98 ALA A CA 1
ATOM 735 C C . ALA A 1 98 ? 40.605 12.252 19.273 1.00 38.19 98 ALA A C 1
ATOM 737 O O . ALA A 1 98 ? 39.434 11.960 19.474 1.00 38.19 98 ALA A O 1
ATOM 738 N N . THR A 1 99 ? 41.411 11.216 19.046 1.00 37.81 99 THR A N 1
ATOM 739 C CA . THR A 1 99 ? 42.791 11.011 18.592 1.00 37.81 99 THR A CA 1
ATOM 740 C C . THR A 1 99 ? 42.874 9.533 18.154 1.00 37.81 99 THR A C 1
ATOM 742 O O . THR A 1 99 ? 42.117 8.688 18.624 1.00 37.81 99 THR A O 1
ATOM 745 N N . LEU A 1 100 ? 43.784 9.260 17.221 1.00 43.59 100 LEU A N 1
ATOM 746 C CA . LEU A 1 100 ? 44.205 7.980 16.634 1.00 43.59 100 LEU A CA 1
ATOM 747 C C . LEU A 1 100 ? 44.247 6.759 17.579 1.00 43.59 100 LEU A C 1
ATOM 749 O O . LEU A 1 100 ? 44.886 6.826 18.624 1.00 43.59 100 LEU A O 1
ATOM 753 N N . ALA A 1 101 ? 43.727 5.614 17.110 1.00 35.81 101 ALA A N 1
ATOM 754 C CA . ALA A 1 101 ? 44.368 4.294 17.246 1.00 35.81 101 ALA A CA 1
ATOM 755 C C . ALA A 1 101 ? 43.663 3.216 16.384 1.00 35.81 101 ALA A C 1
ATOM 757 O O . ALA A 1 101 ? 42.535 2.813 16.648 1.00 35.81 101 ALA A O 1
ATOM 758 N N . ALA A 1 102 ? 44.368 2.712 15.375 1.00 45.12 102 ALA A N 1
ATOM 759 C CA . ALA A 1 102 ? 44.258 1.354 14.815 1.00 45.12 102 ALA A CA 1
ATOM 760 C C . ALA A 1 102 ? 45.708 0.805 14.747 1.00 45.12 102 ALA A C 1
ATOM 762 O O . ALA A 1 102 ? 46.610 1.644 14.860 1.00 45.12 102 ALA A O 1
ATOM 763 N N . PRO A 1 103 ? 46.023 -0.496 14.511 1.00 49.75 103 PRO A N 1
ATOM 764 C CA . PRO A 1 103 ? 45.206 -1.643 14.052 1.00 49.75 103 PRO A CA 1
ATOM 765 C C . PRO A 1 103 ? 45.636 -2.964 14.800 1.00 49.75 103 PRO A C 1
ATOM 767 O O . PRO A 1 103 ? 46.081 -2.836 15.939 1.00 49.75 103 PRO A O 1
ATOM 770 N N . PRO A 1 104 ? 45.638 -4.214 14.254 1.00 51.78 104 PRO A N 1
ATOM 771 C CA . PRO A 1 104 ? 44.939 -4.822 13.111 1.00 51.78 104 PRO A CA 1
ATOM 772 C C . PRO A 1 104 ? 44.236 -6.180 13.417 1.00 51.78 104 PRO A C 1
ATOM 774 O O . PRO A 1 104 ? 44.391 -6.789 14.469 1.00 51.78 104 PRO A O 1
ATOM 777 N N . SER A 1 105 ? 43.572 -6.700 12.375 1.00 47.78 105 SER A N 1
ATOM 778 C CA . SER A 1 105 ? 43.291 -8.123 12.099 1.00 47.78 105 SER A CA 1
ATOM 779 C C . SER A 1 105 ? 42.068 -8.778 12.743 1.00 47.78 105 SER A C 1
ATOM 781 O O . SER A 1 105 ? 42.160 -9.507 13.722 1.00 47.78 105 SER A O 1
ATOM 783 N N . ALA A 1 106 ? 40.953 -8.740 12.011 1.00 43.00 106 ALA A N 1
ATOM 784 C CA . ALA A 1 106 ? 40.145 -9.941 11.847 1.00 43.00 106 ALA A CA 1
ATOM 785 C C . ALA A 1 106 ? 39.511 -9.981 10.453 1.00 43.00 106 ALA A C 1
ATOM 787 O O . ALA A 1 106 ? 38.743 -9.109 10.065 1.00 43.00 106 ALA A O 1
ATOM 788 N N . ARG A 1 107 ? 39.814 -11.077 9.753 1.00 55.06 107 ARG A N 1
ATOM 789 C CA . ARG A 1 107 ? 39.030 -11.649 8.653 1.00 55.06 107 ARG A CA 1
ATOM 790 C C . ARG A 1 107 ? 39.113 -10.927 7.301 1.00 55.06 107 ARG A C 1
ATOM 792 O O . ARG A 1 107 ? 38.172 -10.325 6.804 1.00 55.06 107 ARG A O 1
ATOM 799 N N . ARG A 1 108 ? 40.283 -11.112 6.682 1.00 56.56 108 ARG A N 1
ATOM 800 C CA . ARG A 1 108 ? 40.456 -11.654 5.317 1.00 56.56 108 ARG A CA 1
ATOM 801 C C . ARG A 1 108 ? 39.202 -11.542 4.427 1.00 56.56 108 ARG A C 1
ATOM 803 O O . ARG A 1 108 ? 38.297 -12.360 4.527 1.00 56.56 108 ARG A O 1
ATOM 810 N N . GLN A 1 109 ? 39.218 -10.533 3.560 1.00 60.56 109 GLN A N 1
ATOM 811 C CA . GLN A 1 109 ? 38.763 -10.569 2.165 1.00 60.56 109 GLN A CA 1
ATOM 812 C C . GLN A 1 109 ? 37.650 -11.586 1.838 1.00 60.56 109 GLN A C 1
ATOM 814 O O . GLN A 1 109 ? 37.925 -12.678 1.357 1.00 60.56 109 GLN A O 1
ATOM 819 N N . ALA A 1 110 ? 36.386 -11.197 2.015 1.00 52.38 110 ALA A N 1
ATOM 820 C CA . ALA A 1 110 ? 35.243 -11.912 1.430 1.00 52.38 110 ALA A CA 1
ATOM 821 C C . ALA A 1 110 ? 34.800 -11.321 0.071 1.00 52.38 110 ALA A C 1
ATOM 823 O O . ALA A 1 110 ? 33.761 -11.700 -0.456 1.00 52.38 110 ALA A O 1
ATOM 824 N N . TRP A 1 111 ? 35.575 -10.380 -0.487 1.00 57.66 111 TRP A N 1
ATOM 825 C CA . TRP A 1 111 ? 35.253 -9.656 -1.729 1.00 57.66 111 TRP A CA 1
ATOM 826 C C . TRP A 1 111 ? 36.053 -10.112 -2.956 1.00 57.66 111 TRP A C 1
ATOM 828 O O . TRP A 1 111 ? 35.821 -9.618 -4.053 1.00 57.66 111 TRP A O 1
ATOM 838 N N . HIS A 1 112 ? 36.946 -11.090 -2.795 1.00 61.69 112 HIS A N 1
ATOM 839 C CA . HIS A 1 112 ? 37.603 -11.773 -3.910 1.00 61.69 112 HIS A CA 1
ATOM 840 C C . HIS A 1 112 ? 37.357 -13.281 -3.823 1.00 61.69 112 HIS A C 1
ATOM 842 O O . HIS A 1 112 ? 38.285 -14.077 -3.797 1.00 61.69 112 HIS A O 1
ATOM 848 N N . GLN A 1 113 ? 36.085 -13.676 -3.779 1.00 59.62 113 GLN A N 1
ATOM 849 C CA . GLN A 1 113 ? 35.702 -14.921 -4.435 1.00 59.62 113 GLN A CA 1
ATOM 850 C C . GLN A 1 113 ? 35.535 -14.535 -5.901 1.00 59.62 113 GLN A C 1
ATOM 852 O O . GLN A 1 113 ? 34.596 -13.818 -6.247 1.00 59.62 113 GLN A O 1
ATOM 857 N N . THR A 1 114 ? 36.502 -14.904 -6.738 1.00 61.25 114 THR A N 1
ATOM 858 C CA . THR A 1 114 ? 36.379 -14.789 -8.194 1.00 61.25 114 THR A CA 1
ATOM 859 C C . THR A 1 114 ? 34.998 -15.293 -8.611 1.00 61.25 114 THR A C 1
ATOM 861 O O . THR A 1 114 ? 34.551 -16.293 -8.041 1.00 61.25 114 THR A O 1
ATOM 864 N N . PRO A 1 115 ? 34.296 -14.647 -9.561 1.00 64.56 115 PRO A N 1
ATOM 865 C CA . PRO A 1 115 ? 33.150 -15.291 -10.174 1.00 64.56 115 PRO A CA 1
ATOM 866 C C . PRO A 1 115 ? 33.679 -16.588 -10.774 1.00 64.56 115 PRO A C 1
ATOM 868 O O . PRO A 1 115 ? 34.447 -16.575 -11.733 1.00 64.56 115 PRO A O 1
ATOM 871 N N . ASP A 1 116 ? 33.357 -17.696 -10.118 1.00 63.31 116 ASP A N 1
ATOM 872 C CA . ASP A 1 116 ? 33.675 -19.023 -10.596 1.00 63.31 116 ASP A CA 1
ATOM 873 C C . ASP A 1 116 ? 32.932 -19.147 -11.926 1.00 63.31 116 ASP A C 1
ATOM 875 O O . ASP A 1 116 ? 31.714 -19.344 -11.958 1.00 63.31 116 ASP A O 1
ATOM 879 N N . PHE A 1 117 ? 33.657 -18.959 -13.034 1.00 60.69 117 PHE A N 1
ATOM 880 C CA . PHE A 1 117 ? 33.215 -19.25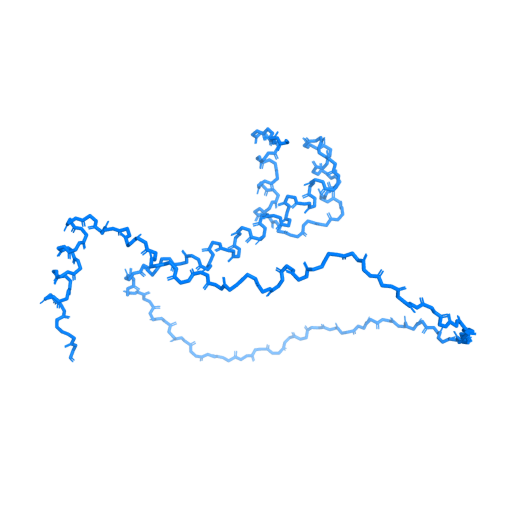1 -14.397 1.00 60.69 117 PHE A CA 1
ATOM 881 C C . PHE A 1 117 ? 33.106 -20.771 -14.567 1.00 60.69 117 PHE A C 1
ATOM 883 O O . PHE A 1 117 ? 33.605 -21.365 -15.519 1.00 60.69 117 PHE A O 1
ATOM 890 N N . THR A 1 118 ? 32.433 -21.425 -13.623 1.00 63.75 118 THR A N 1
ATOM 891 C CA . THR A 1 118 ? 31.884 -22.742 -13.861 1.00 63.75 118 THR A CA 1
ATOM 892 C C . THR A 1 118 ? 30.886 -22.566 -15.001 1.00 63.75 118 THR A C 1
ATOM 894 O O . THR A 1 118 ? 29.956 -21.758 -14.873 1.00 63.75 118 THR A O 1
ATOM 897 N N . PRO A 1 119 ? 31.077 -23.242 -16.150 1.00 62.66 119 PRO A N 1
ATOM 898 C CA . PRO A 1 119 ? 30.091 -23.206 -17.210 1.00 62.66 119 PRO A CA 1
ATOM 899 C C . PRO A 1 119 ? 28.777 -23.655 -16.588 1.00 62.66 119 PRO A C 1
ATOM 901 O O . PRO A 1 119 ? 28.644 -24.772 -16.077 1.00 62.66 119 PRO A O 1
ATOM 904 N N . THR A 1 120 ? 27.827 -22.725 -1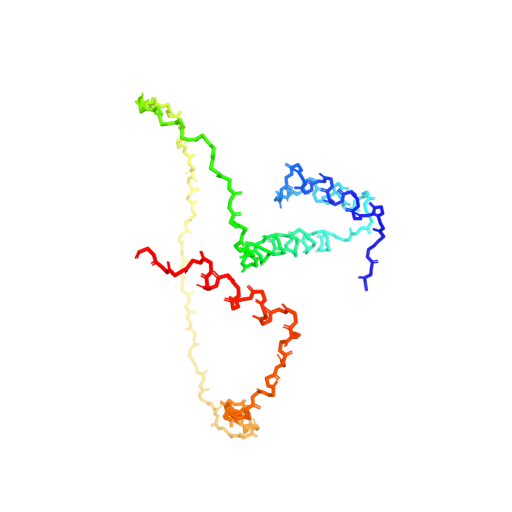6.533 1.00 60.62 120 THR A N 1
ATOM 905 C CA . THR A 1 120 ? 26.508 -22.991 -15.990 1.00 60.62 120 THR A CA 1
ATOM 906 C C . THR A 1 120 ? 25.933 -24.084 -16.869 1.00 60.62 120 THR A C 1
ATOM 908 O O . THR A 1 120 ? 25.691 -23.854 -18.049 1.00 60.62 120 THR A O 1
ATOM 911 N N . LYS A 1 121 ? 25.805 -25.293 -16.316 1.00 69.44 121 LYS A N 1
ATOM 912 C CA . LYS A 1 121 ? 25.187 -26.448 -16.970 1.00 69.44 121 LYS A CA 1
ATOM 913 C C . LYS A 1 121 ? 23.874 -25.984 -17.590 1.00 69.44 121 LYS A C 1
ATOM 915 O O . LYS A 1 121 ? 22.922 -25.667 -16.874 1.00 69.44 121 LYS A O 1
ATOM 920 N N . TYR A 1 122 ? 23.905 -25.821 -18.912 1.00 64.69 122 TYR A N 1
ATOM 921 C CA . TYR A 1 122 ? 22.810 -25.271 -19.689 1.00 64.69 122 TYR A CA 1
ATOM 922 C C . TYR A 1 122 ? 21.602 -26.153 -19.419 1.00 64.69 122 TYR A C 1
ATOM 924 O O . TYR A 1 122 ? 21.670 -27.374 -19.565 1.00 64.69 122 TYR A O 1
ATOM 932 N N . LYS A 1 123 ? 20.518 -25.547 -18.937 1.00 77.19 123 LYS A N 1
ATOM 933 C CA . LYS A 1 123 ? 19.269 -26.273 -18.771 1.00 77.19 123 LYS A CA 1
ATOM 934 C C . LYS A 1 123 ? 18.731 -26.492 -20.176 1.00 77.19 123 LYS A C 1
ATOM 936 O O . LYS A 1 123 ? 18.168 -25.565 -20.755 1.00 77.19 123 LYS A O 1
ATOM 941 N N . GLU A 1 124 ? 19.017 -27.674 -20.718 1.00 75.69 124 GLU A N 1
ATOM 942 C CA . GLU A 1 124 ? 18.565 -28.100 -22.037 1.00 75.69 124 GLU A CA 1
ATOM 943 C C . GLU A 1 124 ? 17.084 -27.771 -22.180 1.00 75.69 124 GLU A C 1
ATOM 945 O O . GLU A 1 124 ? 16.270 -28.017 -21.280 1.00 75.69 124 GLU A O 1
ATOM 950 N N . ARG A 1 125 ? 16.757 -27.103 -23.282 1.00 80.00 125 ARG A N 1
ATOM 951 C CA . ARG A 1 125 ? 15.391 -26.698 -23.545 1.00 80.00 125 ARG A CA 1
ATOM 952 C C . ARG A 1 125 ? 14.637 -27.913 -24.061 1.00 80.00 125 ARG A C 1
ATOM 954 O O . ARG A 1 125 ? 15.164 -28.624 -24.908 1.00 80.00 125 ARG A O 1
ATOM 961 N N . ALA A 1 126 ? 13.426 -28.143 -23.550 1.00 85.12 126 ALA A N 1
ATOM 962 C CA . ALA A 1 126 ? 12.615 -29.274 -23.986 1.00 85.12 126 ALA A CA 1
ATOM 963 C C . ALA A 1 126 ? 12.505 -29.269 -25.526 1.00 85.12 126 ALA A C 1
ATOM 965 O O . ALA A 1 126 ? 12.330 -28.190 -26.107 1.00 85.12 126 ALA A O 1
ATOM 966 N N . PRO A 1 127 ? 12.637 -30.422 -26.200 1.00 77.38 127 PRO A N 1
ATOM 967 C CA . PRO A 1 127 ? 12.746 -30.489 -27.657 1.00 77.38 127 PRO A CA 1
ATOM 968 C C . PRO A 1 127 ? 11.533 -29.873 -28.365 1.00 77.38 127 PRO A C 1
ATOM 970 O O . PRO A 1 127 ? 11.663 -29.317 -29.456 1.00 77.38 127 PRO A O 1
ATOM 973 N N . GLU A 1 128 ? 10.358 -29.874 -27.730 1.00 83.38 128 GLU A N 1
ATOM 974 C CA . GLU A 1 128 ? 9.178 -29.186 -28.254 1.00 83.38 128 GLU A CA 1
ATOM 975 C C . GLU A 1 128 ? 9.380 -27.665 -28.342 1.00 83.38 128 GLU A C 1
ATOM 977 O O . GLU A 1 128 ? 8.918 -27.034 -29.292 1.00 83.38 128 GLU A O 1
ATOM 982 N N . GLN A 1 129 ? 10.084 -27.071 -27.374 1.00 86.19 129 GLN A N 1
ATOM 983 C CA . GLN A 1 129 ? 10.361 -25.634 -27.346 1.00 86.19 129 GLN A CA 1
ATOM 984 C C . GLN A 1 129 ? 11.383 -25.220 -28.408 1.00 86.19 129 GLN A C 1
ATOM 986 O O . GLN A 1 129 ? 11.248 -24.134 -28.968 1.00 86.19 129 GLN A O 1
ATOM 991 N N . LEU A 1 130 ? 12.381 -26.066 -28.694 1.00 84.06 130 LEU A N 1
ATOM 992 C CA . LEU A 1 130 ? 13.332 -25.827 -29.786 1.00 84.06 130 LEU A CA 1
ATOM 993 C C . LEU A 1 130 ? 12.618 -25.840 -31.135 1.00 84.06 130 LEU A C 1
ATOM 995 O O . LEU A 1 130 ? 12.712 -24.859 -31.868 1.00 84.06 130 LEU A O 1
ATOM 999 N N . ARG A 1 131 ? 11.790 -26.861 -31.392 1.00 84.88 131 ARG A N 1
ATOM 1000 C CA . ARG A 1 131 ? 10.997 -26.927 -32.630 1.00 84.88 131 ARG A CA 1
ATOM 1001 C C . ARG A 1 131 ? 10.088 -25.716 -32.806 1.00 84.88 131 ARG A C 1
ATOM 1003 O O . ARG A 1 131 ? 9.937 -25.231 -33.922 1.00 84.88 131 ARG A O 1
ATOM 1010 N N . ALA A 1 132 ? 9.480 -25.221 -31.727 1.00 87.44 132 ALA A N 1
ATOM 1011 C CA . ALA A 1 132 ? 8.636 -24.029 -31.786 1.00 87.44 132 ALA A CA 1
ATOM 1012 C C . ALA A 1 132 ? 9.439 -22.763 -32.147 1.00 87.44 132 ALA A C 1
ATOM 1014 O O . ALA A 1 132 ? 8.984 -21.964 -32.964 1.00 87.44 132 ALA A O 1
ATOM 1015 N N . LEU A 1 133 ? 10.641 -22.597 -31.583 1.00 86.31 133 LEU A N 1
ATOM 1016 C CA . LEU A 1 133 ? 11.550 -21.491 -31.908 1.00 86.31 133 LEU A CA 1
ATOM 1017 C C . LEU A 1 133 ? 12.042 -21.564 -33.361 1.00 86.31 133 LEU A C 1
ATOM 1019 O O . LEU A 1 133 ? 11.977 -20.565 -34.074 1.00 86.31 133 LEU A O 1
ATOM 1023 N N . GLU A 1 134 ? 12.475 -22.744 -33.810 1.00 84.69 134 GLU A N 1
ATOM 1024 C CA . GLU A 1 134 ? 12.914 -22.989 -35.191 1.00 84.69 134 GLU A CA 1
ATOM 1025 C C . GLU A 1 134 ? 11.774 -22.763 -36.189 1.00 84.69 134 GLU A C 1
ATOM 1027 O O . GLU A 1 134 ? 11.965 -22.102 -37.208 1.00 84.69 134 GLU A O 1
ATOM 1032 N N . SER A 1 135 ? 10.564 -23.229 -35.862 1.00 84.50 135 SER A N 1
ATOM 1033 C CA . SER A 1 135 ? 9.372 -22.991 -36.683 1.00 84.50 135 SER A CA 1
ATOM 1034 C C . SER A 1 135 ? 9.050 -21.503 -36.771 1.00 84.50 135 SER A C 1
ATOM 1036 O O . SER A 1 135 ? 8.760 -21.007 -37.853 1.00 84.50 135 SER A O 1
ATOM 1038 N N . SER A 1 136 ? 9.149 -20.762 -35.663 1.00 84.75 136 SER A N 1
ATOM 1039 C CA . SER A 1 136 ? 8.898 -19.318 -35.668 1.00 84.75 136 SER A CA 1
ATOM 1040 C C . SER A 1 136 ? 9.919 -18.550 -36.513 1.00 84.75 136 SER A C 1
ATOM 1042 O O . SER A 1 136 ? 9.544 -17.569 -37.153 1.00 84.75 136 SER A O 1
ATOM 1044 N N . PHE A 1 137 ? 11.184 -18.986 -36.529 1.00 82.00 137 PHE A N 1
ATOM 1045 C CA . PHE A 1 137 ? 12.229 -18.401 -37.373 1.00 82.00 137 PHE A CA 1
ATOM 1046 C C . PHE A 1 137 ? 12.018 -18.735 -38.856 1.00 82.00 137 PHE A C 1
ATOM 1048 O O . PHE A 1 137 ? 12.163 -17.869 -39.710 1.00 82.00 137 PHE A O 1
ATOM 1055 N N . ALA A 1 138 ? 11.606 -19.966 -39.169 1.00 81.31 138 ALA A N 1
ATOM 1056 C CA . ALA A 1 138 ? 11.282 -20.371 -40.536 1.00 81.31 138 ALA A CA 1
ATOM 1057 C C . ALA A 1 138 ? 10.002 -19.705 -41.074 1.00 81.31 138 ALA A C 1
ATOM 1059 O O . ALA A 1 138 ? 9.877 -19.501 -42.278 1.00 81.31 138 ALA A O 1
ATOM 1060 N N . GLN A 1 139 ? 9.049 -19.377 -40.194 1.00 73.62 139 GLN A N 1
ATOM 1061 C CA . GLN A 1 139 ? 7.793 -18.716 -40.563 1.00 73.62 139 GLN A CA 1
ATOM 1062 C C . GLN A 1 139 ? 7.899 -17.195 -40.664 1.00 73.62 139 GLN A C 1
ATOM 1064 O O . GLN A 1 139 ? 7.088 -16.580 -41.348 1.00 73.62 139 GLN A O 1
ATOM 1069 N N . ASN A 1 140 ? 8.894 -16.591 -40.019 1.00 65.69 140 ASN A N 1
ATOM 1070 C CA . ASN A 1 140 ? 9.273 -15.202 -40.244 1.00 65.69 140 ASN A CA 1
ATOM 1071 C C . ASN A 1 140 ? 10.773 -15.153 -40.548 1.00 65.69 140 ASN A C 1
ATOM 1073 O O . ASN A 1 140 ? 11.549 -14.741 -39.677 1.00 65.69 140 ASN A O 1
ATOM 1077 N N . PRO A 1 141 ? 11.205 -15.547 -41.765 1.00 71.31 141 PRO A N 1
ATOM 1078 C CA . PRO A 1 141 ? 12.455 -15.004 -42.263 1.00 71.31 141 PRO A CA 1
ATOM 1079 C C . PRO A 1 141 ? 12.230 -13.488 -42.240 1.00 71.31 141 PRO A C 1
ATOM 1081 O O . PRO A 1 141 ? 11.247 -13.018 -42.801 1.00 71.31 141 PRO A O 1
ATOM 1084 N N . LEU A 1 142 ? 13.011 -12.768 -41.436 1.00 66.31 142 LEU A N 1
ATOM 1085 C CA . LEU A 1 142 ? 12.874 -11.327 -41.166 1.00 66.31 142 LEU A CA 1
ATOM 1086 C C . LEU A 1 142 ? 12.487 -10.510 -42.429 1.00 66.31 142 LEU A C 1
ATOM 1088 O O . LEU A 1 142 ? 12.846 -10.935 -43.527 1.00 66.31 142 LEU A O 1
ATOM 1092 N N . PRO A 1 143 ? 11.781 -9.367 -42.282 1.00 61.31 143 PRO A N 1
ATOM 1093 C CA . PRO A 1 143 ? 11.264 -8.579 -43.410 1.00 61.31 143 PRO A CA 1
ATOM 1094 C C . PRO A 1 143 ? 12.328 -8.169 -44.433 1.00 61.31 143 PRO A C 1
ATOM 1096 O O . PRO A 1 143 ? 13.486 -7.919 -44.022 1.00 61.31 143 PRO A O 1
#

Organism: Mustela putorius furo (NCBI:txid9669)

Foldseek 3Di:
DDFDPQLVVLLVVVCVVPLDDDPVVLVVSCVRRVDDSVVSVVVSVVVVVVVVVVVVVDDPDDDDPDDDDDDDDDDDDDDDDDDDDDDDDDDDDDDDDDDDDDDDDDDDDPPPPPPPPPPPPPPDDDVVVVVVVVVVCVVPVDD

Secondary structure (DSSP, 8-state):
----HHHHHHHHHHHHH-SS--HHHHHHHHHHH---HHHHHHHHHHHHHHHHHHHTT------------------------------------------------S---SS------------PPPHHHHHHHHHHHHH----